Protein AF-A0A6L9HF31-F1 (afdb_monomer)

Structure (mmCIF, N/CA/C/O backbone):
data_AF-A0A6L9HF31-F1
#
_entry.id   AF-A0A6L9HF31-F1
#
loop_
_atom_site.group_PDB
_atom_site.id
_atom_site.type_symbol
_atom_site.label_atom_id
_atom_site.label_alt_id
_atom_site.label_comp_id
_atom_site.label_asym_id
_atom_site.label_entity_id
_atom_site.label_seq_id
_atom_site.pdbx_PDB_ins_code
_atom_site.Cartn_x
_atom_site.Cartn_y
_atom_site.Cartn_z
_atom_site.occupancy
_atom_site.B_iso_or_equiv
_atom_site.auth_seq_id
_atom_site.auth_comp_id
_atom_site.auth_asym_id
_atom_site.auth_atom_id
_atom_site.pdbx_PDB_model_num
ATOM 1 N N . MET A 1 1 ? 5.510 -1.051 22.930 1.00 54.94 1 MET A N 1
ATOM 2 C CA . MET A 1 1 ? 4.112 -1.525 22.834 1.00 54.94 1 MET A CA 1
ATOM 3 C C . MET A 1 1 ? 3.539 -1.646 24.235 1.00 54.94 1 MET A C 1
ATOM 5 O O . MET A 1 1 ? 4.149 -2.332 25.046 1.00 54.94 1 MET A O 1
ATOM 9 N N . LYS A 1 2 ? 2.426 -0.970 24.549 1.00 57.59 2 LYS A N 1
ATOM 10 C CA . LYS A 1 2 ? 1.655 -1.305 25.758 1.00 57.59 2 LYS A CA 1
ATOM 11 C C . LYS A 1 2 ? 1.098 -2.722 25.582 1.00 57.59 2 LYS A C 1
ATOM 13 O O . LYS A 1 2 ? 0.652 -3.058 24.489 1.00 57.59 2 LYS A O 1
ATOM 18 N N . ASN A 1 3 ? 1.193 -3.544 26.624 1.00 78.38 3 ASN A N 1
ATOM 19 C CA . ASN A 1 3 ? 0.658 -4.905 26.644 1.00 78.38 3 ASN A CA 1
ATOM 20 C C . ASN A 1 3 ? -0.857 -4.857 26.373 1.00 78.38 3 ASN A C 1
ATOM 22 O O . ASN A 1 3 ? -1.540 -3.977 26.890 1.00 78.38 3 ASN A O 1
ATOM 26 N N . GLU A 1 4 ? -1.387 -5.784 25.582 1.00 78.06 4 GLU A N 1
ATOM 27 C CA . GLU A 1 4 ? -2.818 -5.896 25.279 1.00 78.06 4 GLU A CA 1
ATOM 28 C C . GLU A 1 4 ? -3.682 -5.912 26.552 1.00 78.06 4 GLU A C 1
ATOM 30 O O . GLU A 1 4 ? -4.713 -5.243 26.618 1.00 78.06 4 GLU A O 1
ATOM 35 N N . ALA A 1 5 ? -3.188 -6.554 27.616 1.00 82.62 5 ALA A N 1
ATOM 36 C CA . ALA A 1 5 ? -3.821 -6.552 28.933 1.00 82.62 5 ALA A CA 1
ATOM 37 C C . ALA A 1 5 ? -3.945 -5.146 29.559 1.00 82.62 5 ALA A C 1
ATOM 39 O O . ALA A 1 5 ? -4.928 -4.856 30.240 1.00 82.62 5 ALA A O 1
ATOM 40 N N . ASP A 1 6 ? -2.977 -4.260 29.310 1.00 87.25 6 ASP A N 1
ATOM 41 C CA . ASP A 1 6 ? -2.976 -2.881 29.814 1.00 87.25 6 ASP A CA 1
ATOM 42 C C . ASP A 1 6 ? -4.033 -2.031 29.090 1.00 87.25 6 ASP A C 1
ATOM 44 O O . ASP A 1 6 ? -4.742 -1.241 29.711 1.00 87.25 6 ASP A O 1
ATOM 48 N N . ILE A 1 7 ? -4.217 -2.246 27.783 1.00 84.62 7 ILE A N 1
ATOM 49 C CA . ILE A 1 7 ? -5.238 -1.530 27.006 1.00 84.62 7 ILE A CA 1
ATOM 50 C C . ILE A 1 7 ? -6.645 -1.984 27.414 1.00 84.62 7 ILE A C 1
ATOM 52 O O . ILE A 1 7 ? -7.511 -1.140 27.638 1.00 84.62 7 ILE A O 1
ATOM 56 N N . GLN A 1 8 ? -6.863 -3.291 27.591 1.00 88.06 8 GLN A N 1
ATOM 57 C CA . GLN A 1 8 ? -8.151 -3.819 28.061 1.00 88.06 8 GLN A CA 1
ATOM 58 C C . GLN A 1 8 ? -8.514 -3.292 29.456 1.00 88.06 8 GLN A C 1
ATOM 60 O O . GLN A 1 8 ? -9.662 -2.919 29.712 1.00 88.06 8 GLN A O 1
ATOM 65 N N . PHE A 1 9 ? -7.527 -3.181 30.349 1.00 90.81 9 PHE A N 1
ATOM 66 C CA . PHE A 1 9 ? -7.723 -2.568 31.659 1.00 90.81 9 PHE A CA 1
ATOM 67 C C . PHE A 1 9 ? -8.119 -1.083 31.5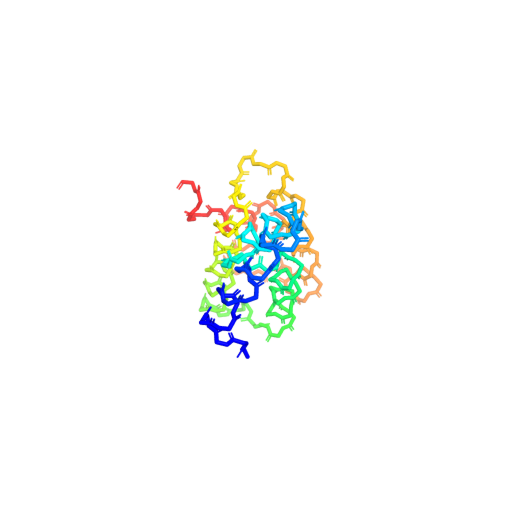53 1.00 90.81 9 PHE A C 1
ATOM 69 O O . PHE A 1 9 ? -9.088 -0.657 32.187 1.00 90.81 9 PHE A O 1
ATOM 76 N N . GLN A 1 10 ? -7.430 -0.300 30.713 1.00 90.56 10 GLN A N 1
ATOM 77 C CA . GLN A 1 10 ? -7.745 1.120 30.497 1.00 90.56 10 GLN A CA 1
ATOM 78 C C . GLN A 1 10 ? -9.134 1.328 29.874 1.00 90.56 10 GLN A C 1
ATOM 80 O O . GLN A 1 10 ? -9.872 2.212 30.312 1.00 90.56 10 GLN A O 1
ATOM 85 N N . LEU A 1 11 ? -9.536 0.485 28.920 1.00 89.94 11 LEU A N 1
ATOM 86 C CA . LEU A 1 11 ? -10.882 0.500 28.334 1.00 89.94 11 LEU A CA 1
ATOM 87 C C . LEU A 1 11 ? -11.972 0.231 29.378 1.00 89.94 11 LEU A C 1
ATOM 89 O O . LEU A 1 11 ? -12.998 0.917 29.397 1.00 89.94 11 LEU A O 1
ATOM 93 N N . GLY A 1 12 ? -11.732 -0.717 30.290 1.00 91.38 12 GLY A N 1
ATOM 94 C CA . GLY A 1 12 ? -12.635 -1.004 31.405 1.00 91.38 12 GLY A CA 1
ATOM 95 C C . GLY A 1 12 ? -12.849 0.204 32.322 1.00 91.38 12 GLY A C 1
ATOM 96 O O . GLY A 1 12 ? -13.987 0.499 32.696 1.00 91.38 12 GLY A O 1
ATOM 97 N N . ILE A 1 13 ? -11.778 0.945 32.631 1.00 93.88 13 ILE A N 1
ATOM 98 C CA . ILE A 1 13 ? -11.862 2.190 33.411 1.00 93.88 13 ILE A CA 1
ATOM 99 C C . ILE A 1 13 ? -12.686 3.239 32.661 1.00 93.88 13 ILE A C 1
ATOM 101 O O . ILE A 1 13 ? -13.629 3.786 33.227 1.00 93.88 13 ILE A O 1
ATOM 105 N N . LEU A 1 14 ? -12.391 3.476 31.379 1.00 93.69 14 LEU A N 1
ATOM 106 C CA . LEU A 1 14 ? -13.098 4.477 30.574 1.00 93.69 14 LEU A CA 1
ATOM 107 C C . LEU A 1 14 ? -14.603 4.205 30.499 1.00 93.69 14 LEU A C 1
ATOM 109 O O . LEU A 1 14 ? -15.401 5.128 30.643 1.00 93.69 14 LEU A O 1
ATOM 113 N N . ARG A 1 15 ? -15.005 2.941 30.321 1.00 92.44 15 ARG A N 1
ATOM 114 C CA . ARG A 1 15 ? -16.423 2.555 30.315 1.00 92.44 15 ARG A CA 1
ATOM 115 C C . ARG A 1 15 ? -17.080 2.793 31.675 1.00 92.44 15 ARG A C 1
ATOM 117 O O . ARG A 1 15 ? -18.185 3.320 31.714 1.00 92.44 15 ARG A O 1
ATOM 124 N N . ARG A 1 16 ? -16.425 2.426 32.781 1.00 95.38 16 ARG A N 1
ATOM 125 C CA . ARG A 1 16 ? -16.978 2.619 34.134 1.00 95.38 16 ARG A CA 1
ATOM 126 C C . ARG A 1 16 ? -17.133 4.098 34.486 1.00 95.38 16 ARG A C 1
ATOM 128 O O . ARG A 1 16 ? -18.116 4.472 35.116 1.00 95.38 16 ARG A O 1
ATOM 135 N N . ASP A 1 17 ? -16.184 4.922 34.061 1.00 96.44 17 ASP A N 1
ATOM 136 C CA . ASP A 1 17 ? -16.136 6.343 34.400 1.00 96.44 17 ASP A CA 1
ATOM 137 C C . ASP A 1 17 ? -16.994 7.205 33.438 1.00 96.44 17 ASP A C 1
ATOM 139 O O . ASP A 1 17 ? -16.974 8.431 33.508 1.00 96.44 17 ASP A O 1
ATOM 143 N N . GLY A 1 18 ? -17.777 6.573 32.549 1.00 94.00 18 GLY A N 1
ATOM 144 C CA . GLY A 1 18 ? -18.752 7.228 31.666 1.00 94.00 18 GLY A CA 1
ATOM 145 C C . GLY A 1 18 ? -18.208 7.679 30.306 1.00 94.00 18 GLY A C 1
ATOM 146 O O . GLY A 1 18 ? -18.961 8.194 29.479 1.00 94.00 18 GLY A O 1
ATOM 147 N N . TYR A 1 19 ? -16.930 7.435 30.009 1.00 94.81 19 TYR A N 1
ATOM 148 C CA . TYR A 1 19 ? -16.273 7.780 28.742 1.00 94.81 19 TYR A CA 1
ATOM 149 C C . TYR A 1 19 ? -16.509 6.732 27.640 1.00 94.81 19 TYR A C 1
ATOM 151 O O . TYR A 1 19 ? -15.588 6.340 26.920 1.00 94.81 19 TYR A O 1
ATOM 159 N N . HIS A 1 20 ? -17.752 6.275 27.475 1.00 91.06 20 HIS A N 1
ATOM 160 C CA . HIS A 1 20 ? -18.107 5.218 26.518 1.00 91.06 20 HIS A CA 1
ATOM 161 C C . HIS A 1 20 ? -17.721 5.551 25.070 1.00 91.06 20 HIS A C 1
ATOM 163 O O . HIS A 1 20 ? -17.263 4.672 24.345 1.00 91.06 20 HIS A O 1
ATOM 169 N N . ALA A 1 21 ? -17.859 6.818 24.665 1.00 92.31 21 ALA A N 1
ATOM 170 C CA . ALA A 1 21 ? -17.473 7.264 23.327 1.00 92.31 21 ALA A CA 1
ATOM 171 C C . ALA A 1 21 ? -15.957 7.139 23.097 1.00 92.31 21 ALA A C 1
ATOM 173 O O . ALA A 1 21 ? -15.532 6.615 22.073 1.00 92.31 21 ALA A O 1
ATOM 174 N N . ALA A 1 22 ? -15.139 7.555 24.071 1.00 90.38 22 ALA A N 1
ATOM 175 C CA . ALA A 1 22 ? -13.685 7.442 23.975 1.00 90.38 22 ALA A CA 1
ATOM 176 C C . ALA A 1 22 ? -13.228 5.975 23.975 1.00 90.38 22 ALA A C 1
ATOM 178 O O . ALA A 1 22 ? -12.368 5.607 23.180 1.00 90.38 22 ALA A O 1
ATOM 179 N N . ALA A 1 23 ? -13.840 5.127 24.811 1.00 88.69 23 ALA A N 1
ATOM 180 C CA . ALA A 1 23 ? -13.576 3.689 24.812 1.00 88.69 23 ALA A CA 1
ATOM 181 C C . ALA A 1 23 ? -13.900 3.050 23.451 1.00 88.69 23 ALA A C 1
ATOM 183 O O . ALA A 1 23 ? -13.067 2.332 22.907 1.00 88.69 23 ALA A O 1
ATOM 184 N N . GLY A 1 24 ? -15.055 3.381 22.860 1.00 85.88 24 GLY A N 1
ATOM 185 C CA . GLY A 1 24 ? -15.434 2.891 21.532 1.00 85.88 24 GLY A CA 1
ATOM 186 C C . GLY A 1 24 ? -14.480 3.350 20.425 1.00 85.88 24 GLY A C 1
ATOM 187 O O . GLY A 1 24 ? -14.132 2.563 19.549 1.00 85.88 24 GLY A O 1
ATOM 188 N N . ILE A 1 25 ? -13.992 4.594 20.486 1.00 87.25 25 ILE A N 1
ATOM 189 C CA . ILE A 1 25 ? -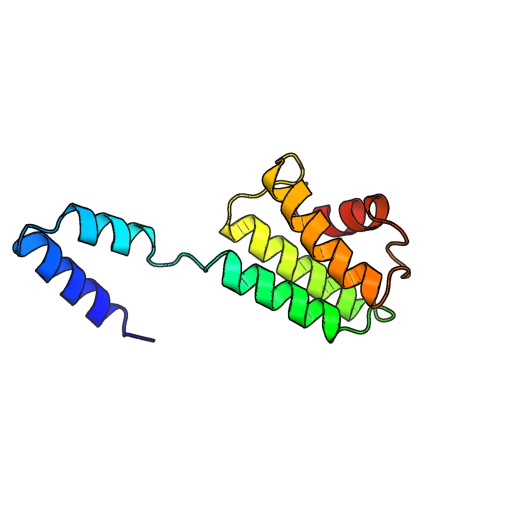12.970 5.090 19.551 1.00 87.25 25 ILE A CA 1
ATOM 190 C C . ILE A 1 25 ? -11.672 4.286 19.700 1.00 87.25 25 ILE A C 1
ATOM 192 O O . ILE A 1 25 ? -11.142 3.811 18.700 1.00 87.25 25 ILE A O 1
ATOM 196 N N . ILE A 1 26 ? -11.176 4.092 20.924 1.00 84.81 26 ILE A N 1
ATOM 197 C CA . ILE A 1 26 ? -9.924 3.360 21.176 1.00 84.81 26 ILE A CA 1
ATOM 198 C C . ILE A 1 26 ? -10.038 1.901 20.723 1.00 84.81 26 ILE A C 1
ATOM 200 O O . ILE A 1 26 ? -9.132 1.408 20.058 1.00 84.81 26 ILE A O 1
ATOM 204 N N . GLU A 1 27 ? -11.155 1.235 21.011 1.00 84.00 27 GLU A N 1
ATOM 205 C CA . GLU A 1 27 ? -11.443 -0.116 20.511 1.00 84.00 27 GLU A CA 1
ATOM 206 C C . GLU A 1 27 ? -11.467 -0.152 18.977 1.00 84.00 27 GLU A C 1
ATOM 208 O O . GLU A 1 27 ? -10.893 -1.050 18.373 1.00 84.00 27 GLU A O 1
ATOM 213 N N . SER A 1 28 ? -12.062 0.854 18.326 1.00 80.06 28 SER A N 1
ATOM 214 C CA . SER A 1 28 ? -12.116 0.923 16.858 1.00 80.06 28 SER A CA 1
ATOM 215 C C . SER A 1 28 ? -10.765 1.200 16.188 1.00 80.06 28 SER A C 1
ATOM 217 O O . SER A 1 28 ? -10.634 0.996 14.978 1.00 80.06 28 SER A O 1
ATOM 219 N N . LEU A 1 29 ? -9.796 1.709 16.952 1.00 80.38 29 LEU A N 1
ATOM 220 C CA . LEU A 1 29 ? -8.425 1.976 16.519 1.00 80.38 29 LEU A CA 1
ATOM 221 C C . LEU A 1 29 ? -7.471 0.832 16.891 1.00 80.38 29 LEU A C 1
ATOM 223 O O . LEU A 1 29 ? -6.409 0.711 16.283 1.00 80.38 29 LEU A O 1
ATOM 227 N N . GLN A 1 30 ? -7.825 -0.016 17.862 1.00 76.75 30 GLN A N 1
ATOM 228 C CA . GLN A 1 30 ? -7.039 -1.200 18.196 1.00 76.75 30 GLN A CA 1
ATOM 229 C C . GLN A 1 30 ? -6.939 -2.136 16.989 1.00 76.75 30 GLN A C 1
ATOM 231 O O . GLN A 1 30 ? -7.933 -2.465 16.348 1.00 76.75 30 GLN A O 1
ATOM 236 N N . GLY A 1 31 ? -5.715 -2.566 16.684 1.00 71.00 31 GLY A N 1
ATOM 237 C CA . GLY A 1 31 ? -5.439 -3.475 15.571 1.00 71.00 31 GLY A CA 1
ATOM 238 C C . GLY A 1 31 ? -5.436 -2.816 14.190 1.00 71.00 31 GLY A C 1
ATOM 239 O O . GLY A 1 31 ? -5.141 -3.501 13.218 1.00 71.00 31 GLY A O 1
ATOM 240 N N . LYS A 1 32 ? -5.710 -1.508 14.085 1.00 82.19 32 LYS A N 1
ATOM 241 C CA . LYS A 1 32 ? -5.544 -0.771 12.829 1.00 82.19 32 LYS A CA 1
ATOM 242 C C . LYS A 1 32 ? -4.139 -0.205 12.727 1.00 82.19 32 LYS A C 1
ATOM 244 O O . LYS A 1 32 ? -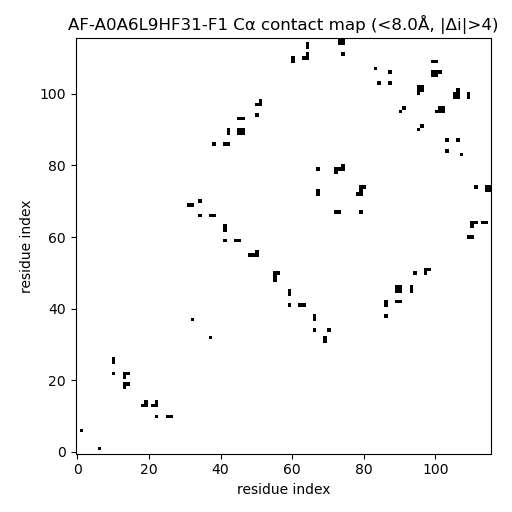3.638 0.426 13.660 1.00 82.19 32 LYS A O 1
ATOM 249 N N . VAL A 1 33 ? -3.524 -0.410 11.573 1.00 87.25 33 VAL A N 1
ATOM 250 C CA . VAL A 1 33 ? -2.259 0.227 11.226 1.00 87.25 33 VAL A CA 1
ATOM 251 C C . VAL A 1 33 ? -2.554 1.647 10.720 1.00 87.25 33 VAL A C 1
ATOM 253 O O . VAL A 1 33 ? -3.628 1.937 10.187 1.00 87.25 33 VAL A O 1
ATOM 256 N N . SER A 1 34 ? -1.658 2.589 11.009 1.00 92.12 34 SER A N 1
ATOM 257 C CA . SER A 1 34 ? -1.843 3.988 10.621 1.00 92.12 34 SER A CA 1
ATOM 258 C C . SER A 1 34 ? -1.576 4.160 9.129 1.00 92.12 34 SER A C 1
ATOM 260 O O . SER A 1 34 ? -0.428 4.039 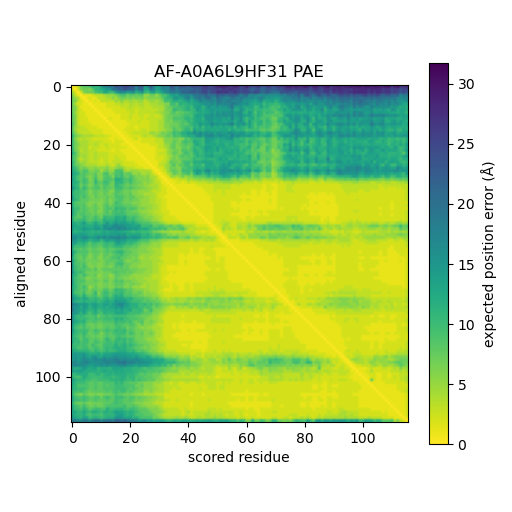8.706 1.00 92.12 34 SER A O 1
ATOM 262 N N . ARG A 1 35 ? -2.600 4.573 8.372 1.00 93.62 35 ARG A N 1
ATOM 263 C CA . ARG A 1 35 ? -2.493 4.842 6.927 1.00 93.62 35 ARG A CA 1
ATOM 264 C C . ARG A 1 35 ? -1.357 5.785 6.569 1.00 93.62 35 ARG A C 1
ATOM 266 O O . ARG A 1 35 ? -0.612 5.539 5.629 1.00 93.62 35 ARG A O 1
ATOM 273 N N . LYS A 1 36 ? -1.178 6.846 7.358 1.00 95.25 36 LYS A N 1
ATOM 274 C CA . LYS A 1 36 ? -0.066 7.776 7.155 1.00 95.25 36 LYS A CA 1
ATOM 275 C C . LYS A 1 36 ? 1.288 7.093 7.358 1.00 95.25 36 LYS A C 1
ATOM 277 O O . LYS A 1 36 ? 2.193 7.317 6.570 1.00 95.25 36 LYS A O 1
ATOM 282 N N . ALA A 1 37 ? 1.427 6.288 8.411 1.00 95.56 37 ALA A N 1
ATOM 283 C CA . ALA A 1 37 ? 2.701 5.647 8.722 1.00 95.56 37 ALA A CA 1
ATOM 284 C C . ALA A 1 37 ? 3.089 4.603 7.666 1.00 95.56 37 ALA A C 1
ATOM 286 O O . ALA A 1 37 ? 4.262 4.500 7.325 1.00 95.56 37 ALA A O 1
ATOM 287 N N . GLU A 1 38 ? 2.119 3.858 7.136 1.00 97.50 38 GLU A N 1
ATOM 288 C CA . GLU A 1 38 ? 2.374 2.888 6.066 1.00 97.50 38 GLU A CA 1
ATOM 289 C C . GLU A 1 38 ? 2.715 3.566 4.742 1.00 97.50 38 GLU A C 1
ATOM 291 O O . GLU A 1 38 ? 3.670 3.154 4.093 1.00 97.50 38 GLU A O 1
ATOM 296 N N . MET A 1 39 ? 2.010 4.641 4.376 1.00 97.94 39 MET A N 1
ATOM 297 C CA . MET A 1 39 ? 2.356 5.424 3.188 1.00 97.94 39 MET A CA 1
ATOM 298 C C . MET A 1 39 ? 3.748 6.063 3.319 1.00 97.94 39 MET A C 1
ATOM 300 O O . MET A 1 39 ? 4.555 5.990 2.396 1.00 97.94 39 MET A O 1
ATOM 304 N N . ASP A 1 40 ? 4.073 6.639 4.482 1.00 98.12 40 ASP A N 1
ATOM 305 C CA . ASP A 1 40 ? 5.409 7.190 4.745 1.00 98.12 40 ASP A CA 1
ATOM 306 C C . ASP A 1 40 ? 6.490 6.090 4.629 1.00 98.12 40 ASP A C 1
ATOM 308 O O . ASP A 1 40 ? 7.562 6.340 4.078 1.00 98.12 40 ASP A O 1
ATOM 312 N N . TYR A 1 41 ? 6.202 4.862 5.084 1.00 97.94 41 TYR A N 1
ATOM 313 C CA . TYR A 1 41 ? 7.104 3.716 4.934 1.00 97.94 41 TYR A CA 1
ATOM 314 C C . TYR A 1 41 ? 7.259 3.261 3.476 1.00 97.94 41 TYR A C 1
ATOM 316 O O . TYR A 1 41 ? 8.384 3.039 3.041 1.00 97.94 41 TYR A O 1
ATOM 324 N N . LEU A 1 42 ? 6.165 3.153 2.714 1.00 98.06 42 LEU A N 1
ATOM 325 C CA . LEU A 1 42 ? 6.189 2.799 1.288 1.00 98.06 42 LEU A CA 1
ATOM 326 C C . LEU A 1 42 ? 7.071 3.755 0.485 1.00 98.06 42 LEU A C 1
ATOM 328 O O . LEU A 1 42 ? 7.909 3.317 -0.298 1.00 98.06 42 LEU A O 1
ATOM 332 N N . LYS A 1 43 ? 6.927 5.059 0.726 1.00 98.00 43 LYS A N 1
ATOM 333 C CA . LYS A 1 43 ? 7.754 6.083 0.081 1.00 98.00 43 LYS A CA 1
ATOM 334 C C . LYS A 1 43 ? 9.221 5.962 0.453 1.00 98.00 43 LYS A C 1
ATOM 336 O O . LYS A 1 43 ? 10.084 6.148 -0.393 1.00 98.00 43 LYS A O 1
ATOM 341 N N . GLU A 1 44 ? 9.518 5.668 1.714 1.00 97.75 44 GLU A N 1
ATOM 342 C CA . GLU A 1 44 ? 10.901 5.484 2.145 1.00 97.75 44 GLU A CA 1
ATOM 343 C C . GLU A 1 44 ? 11.518 4.214 1.551 1.00 97.75 44 GLU A C 1
ATOM 345 O O . GLU A 1 44 ? 12.670 4.235 1.127 1.00 97.75 44 GLU A O 1
ATOM 350 N N . PHE A 1 45 ? 10.738 3.135 1.448 1.00 96.50 45 PHE A N 1
ATOM 351 C CA . PHE A 1 45 ? 11.142 1.932 0.727 1.00 96.50 45 PHE A CA 1
ATOM 352 C C . PHE A 1 45 ? 11.423 2.246 -0.746 1.00 96.50 45 PHE A C 1
ATOM 354 O O . PHE A 1 45 ? 12.444 1.810 -1.267 1.00 96.50 45 PHE A O 1
ATOM 361 N N . ALA A 1 46 ? 10.568 3.044 -1.395 1.00 95.62 46 ALA A N 1
ATOM 362 C CA . ALA A 1 46 ? 10.767 3.475 -2.775 1.00 95.62 46 ALA A CA 1
ATOM 363 C C . ALA A 1 46 ? 12.065 4.271 -2.972 1.00 95.62 46 ALA A C 1
ATOM 365 O O . ALA A 1 46 ? 12.817 3.967 -3.887 1.00 95.62 46 ALA A O 1
ATOM 366 N N . ARG A 1 47 ? 12.378 5.210 -2.070 1.00 95.00 47 ARG A N 1
ATOM 367 C CA . ARG A 1 47 ? 13.619 6.008 -2.130 1.00 95.00 47 ARG A CA 1
ATOM 368 C C . ARG A 1 47 ? 14.900 5.213 -1.914 1.00 95.00 47 ARG A C 1
ATOM 370 O O . ARG A 1 47 ? 15.967 5.627 -2.350 1.00 95.00 47 ARG A O 1
ATOM 377 N N . GLN A 1 48 ? 14.826 4.130 -1.147 1.00 93.06 48 GLN A N 1
ATOM 378 C CA . GLN A 1 48 ? 15.994 3.307 -0.819 1.00 93.06 48 GLN A CA 1
ATOM 379 C C . GLN A 1 48 ? 16.138 2.089 -1.737 1.00 93.06 48 GLN A C 1
ATOM 381 O O . GLN A 1 48 ? 17.181 1.431 -1.717 1.00 93.06 48 GLN A O 1
ATOM 386 N N . GLY A 1 49 ? 15.083 1.748 -2.477 1.00 85.69 49 GLY A N 1
ATOM 387 C CA . GLY A 1 49 ? 15.037 0.593 -3.356 1.00 85.69 49 GLY A CA 1
ATOM 388 C C . GLY A 1 49 ? 15.881 0.788 -4.611 1.00 85.69 49 GLY A C 1
ATOM 389 O O . GLY A 1 49 ? 16.052 1.898 -5.095 1.00 85.69 49 GLY A O 1
ATOM 390 N N . CYS A 1 50 ? 16.389 -0.323 -5.141 1.00 86.75 50 CYS A N 1
ATOM 391 C CA . CYS A 1 50 ? 16.899 -0.404 -6.506 1.00 86.75 50 CYS A CA 1
ATOM 392 C C . CYS A 1 50 ? 15.967 -1.338 -7.276 1.00 86.75 50 CYS A C 1
ATOM 394 O O . CYS A 1 50 ? 15.879 -2.532 -6.955 1.00 86.75 50 CYS A O 1
ATOM 396 N N . PHE A 1 51 ? 15.225 -0.793 -8.234 1.00 90.56 51 PHE A N 1
ATOM 397 C CA . PHE A 1 51 ? 14.170 -1.482 -8.970 1.00 90.56 51 PHE A CA 1
ATOM 398 C C . PHE A 1 51 ? 14.641 -2.078 -10.295 1.00 90.56 51 PHE A C 1
ATOM 400 O O . PHE A 1 51 ? 13.834 -2.681 -11.003 1.00 90.56 51 PHE A O 1
ATOM 407 N N . ASP A 1 52 ? 15.944 -2.059 -10.579 1.00 87.69 52 ASP A N 1
ATOM 408 C CA . ASP A 1 52 ? 16.558 -2.936 -11.585 1.00 87.69 52 ASP A CA 1
ATOM 409 C C . ASP A 1 52 ? 16.335 -4.424 -11.241 1.00 87.69 52 ASP A C 1
ATOM 411 O O . ASP A 1 52 ? 16.126 -5.271 -12.119 1.00 87.69 52 ASP A O 1
ATOM 415 N N . GLU A 1 53 ? 16.308 -4.753 -9.946 1.00 88.12 53 GLU A N 1
ATOM 416 C CA . GLU A 1 53 ? 16.091 -6.109 -9.447 1.00 88.12 53 GLU A CA 1
ATOM 417 C C . GLU A 1 53 ? 14.598 -6.449 -9.312 1.00 88.12 53 GLU A C 1
ATOM 419 O O . GLU A 1 53 ? 13.826 -5.736 -8.669 1.00 88.12 53 GLU A O 1
ATOM 424 N N . GLU A 1 54 ? 14.199 -7.606 -9.852 1.00 92.12 54 GLU A N 1
ATOM 425 C CA . GLU A 1 54 ? 12.827 -8.140 -9.750 1.00 92.12 54 GLU A CA 1
ATOM 426 C C . GLU A 1 54 ? 12.355 -8.250 -8.292 1.00 92.12 54 GLU A C 1
ATOM 428 O O . GLU A 1 54 ? 11.217 -7.911 -7.971 1.00 92.12 54 GLU A O 1
ATOM 433 N N . LEU A 1 55 ? 13.258 -8.635 -7.384 1.00 94.75 55 LEU A N 1
ATOM 434 C CA . LEU A 1 55 ? 12.941 -8.813 -5.970 1.00 94.75 55 LEU A CA 1
ATOM 435 C C . LEU A 1 55 ? 12.449 -7.518 -5.305 1.00 94.75 55 LEU A C 1
ATOM 437 O O . LEU A 1 55 ? 11.474 -7.556 -4.555 1.00 94.75 55 LEU A O 1
ATOM 441 N N . SER A 1 56 ? 13.099 -6.382 -5.566 1.00 94.25 56 SER A N 1
ATOM 442 C CA . SER A 1 56 ? 12.710 -5.090 -4.984 1.00 94.25 56 SER A CA 1
ATOM 443 C C . SER A 1 56 ? 11.332 -4.653 -5.477 1.00 94.25 56 SER A C 1
ATOM 445 O O . SER A 1 56 ? 10.508 -4.181 -4.689 1.00 94.25 56 SER A O 1
ATOM 447 N N . ARG A 1 57 ? 11.046 -4.866 -6.769 1.00 95.56 57 ARG A N 1
ATOM 448 C CA . ARG A 1 57 ? 9.738 -4.562 -7.368 1.00 95.56 57 ARG A CA 1
ATOM 449 C C . ARG A 1 57 ? 8.642 -5.454 -6.788 1.00 95.56 57 ARG A C 1
ATOM 451 O O . ARG A 1 57 ? 7.528 -4.992 -6.535 1.00 95.56 57 ARG A O 1
ATOM 458 N N . ASP A 1 58 ? 8.938 -6.727 -6.547 1.00 96.94 58 ASP A N 1
ATOM 459 C CA . ASP A 1 58 ? 8.010 -7.665 -5.909 1.00 96.94 58 ASP A CA 1
ATOM 460 C C . ASP A 1 58 ? 7.714 -7.290 -4.459 1.00 96.94 58 ASP A C 1
ATOM 462 O O . ASP A 1 58 ? 6.560 -7.333 -4.022 1.00 96.94 58 ASP A O 1
ATOM 466 N N . GLN A 1 59 ? 8.742 -6.891 -3.711 1.00 97.56 59 GLN A N 1
ATOM 467 C CA . GLN A 1 59 ? 8.597 -6.437 -2.332 1.0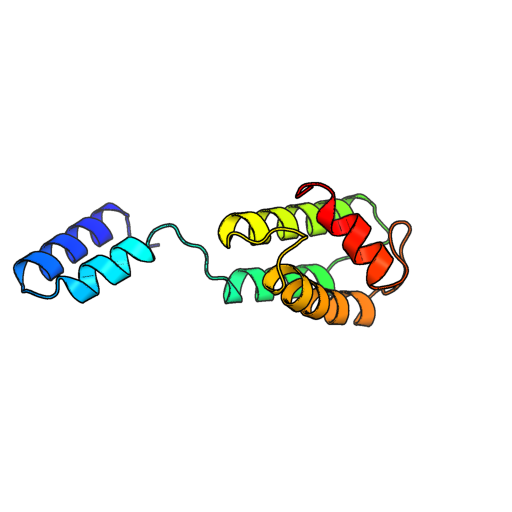0 97.56 59 GLN A CA 1
ATOM 468 C C . GLN A 1 59 ? 7.748 -5.167 -2.251 1.00 97.56 59 GLN A C 1
ATOM 470 O O . GLN A 1 59 ? 6.823 -5.124 -1.438 1.00 97.56 59 GLN A O 1
ATOM 475 N N . LEU A 1 60 ? 7.994 -4.181 -3.123 1.00 97.44 60 LEU A N 1
ATOM 476 C CA . LEU A 1 60 ? 7.179 -2.966 -3.200 1.00 97.44 60 LEU A CA 1
ATOM 477 C C . LEU A 1 60 ? 5.702 -3.305 -3.445 1.00 97.44 60 LEU A C 1
ATOM 479 O O . LEU A 1 60 ? 4.831 -2.828 -2.716 1.00 97.44 60 LEU A O 1
ATOM 483 N N . ARG A 1 61 ? 5.412 -4.194 -4.403 1.00 97.56 61 ARG A N 1
ATOM 484 C CA . ARG A 1 61 ? 4.041 -4.650 -4.673 1.00 97.56 61 ARG A CA 1
ATOM 485 C C . ARG A 1 61 ? 3.412 -5.366 -3.481 1.00 97.56 61 ARG A C 1
ATOM 487 O O . ARG A 1 61 ? 2.238 -5.147 -3.190 1.00 97.56 61 ARG A O 1
ATOM 494 N N . CYS A 1 62 ? 4.165 -6.211 -2.778 1.00 98.00 62 CYS A N 1
ATOM 495 C CA . CYS A 1 62 ? 3.668 -6.884 -1.576 1.00 98.00 62 CYS A CA 1
ATOM 496 C C . CYS A 1 62 ? 3.300 -5.877 -0.476 1.00 98.00 62 CYS A C 1
ATOM 498 O O . CYS A 1 62 ? 2.247 -6.009 0.149 1.00 98.00 62 CYS A O 1
ATOM 500 N N . LEU A 1 63 ? 4.143 -4.863 -0.260 1.00 97.94 63 LEU A N 1
ATOM 501 C CA . LEU A 1 63 ? 3.891 -3.799 0.714 1.00 97.94 63 LEU A CA 1
ATOM 502 C C . LEU A 1 63 ? 2.662 -2.967 0.330 1.00 97.94 63 LEU A C 1
ATOM 504 O O . LEU A 1 63 ? 1.813 -2.703 1.179 1.00 97.94 63 LEU A O 1
ATOM 508 N N . TRP A 1 64 ? 2.531 -2.615 -0.949 1.00 98.06 64 TRP A N 1
ATOM 509 C CA . TRP A 1 64 ? 1.357 -1.921 -1.475 1.00 98.06 64 TRP A CA 1
ATOM 510 C C . TRP A 1 64 ? 0.075 -2.736 -1.303 1.00 98.06 64 TRP A C 1
ATOM 512 O O . TRP A 1 64 ? -0.922 -2.236 -0.793 1.00 98.06 64 TRP A O 1
ATOM 522 N N . THR A 1 65 ? 0.118 -4.027 -1.632 1.00 97.75 65 THR A N 1
ATOM 523 C CA . THR A 1 65 ? -1.028 -4.929 -1.455 1.00 97.75 65 THR A CA 1
ATOM 524 C C . THR A 1 65 ? -1.457 -4.971 0.014 1.00 97.75 65 THR A C 1
ATOM 526 O O . THR A 1 65 ? -2.643 -4.857 0.317 1.00 97.75 65 THR A O 1
ATOM 529 N N . ALA A 1 66 ? -0.507 -5.078 0.950 1.00 97.12 66 ALA A N 1
ATOM 530 C CA . ALA A 1 66 ? -0.808 -5.055 2.382 1.00 97.12 66 ALA A CA 1
ATOM 531 C C . ALA A 1 66 ? -1.449 -3.727 2.824 1.00 97.12 66 ALA A C 1
ATOM 533 O O . ALA A 1 66 ? -2.455 -3.748 3.534 1.00 97.12 66 ALA A O 1
ATOM 534 N N . TYR A 1 67 ? -0.921 -2.593 2.353 1.00 97.38 67 TYR A N 1
ATOM 535 C CA . TYR A 1 67 ? -1.489 -1.263 2.587 1.00 97.38 67 TYR A CA 1
ATOM 536 C C . TYR A 1 67 ? -2.950 -1.173 2.126 1.00 97.38 67 TYR A C 1
ATOM 538 O O . TYR A 1 67 ? -3.826 -0.762 2.892 1.00 97.38 67 TYR A O 1
ATOM 546 N N . CYS A 1 68 ? -3.240 -1.626 0.903 1.00 97.00 68 CYS A N 1
ATOM 547 C CA . CYS A 1 68 ? -4.598 -1.642 0.368 1.00 97.00 68 CYS A CA 1
ATOM 548 C C . CYS A 1 68 ? -5.536 -2.495 1.232 1.00 97.00 68 CYS A C 1
ATOM 550 O O . CYS A 1 68 ? -6.616 -2.037 1.612 1.00 97.00 68 CYS A O 1
ATOM 552 N N . LEU A 1 69 ? -5.098 -3.692 1.636 1.00 94.62 69 LEU A N 1
ATOM 553 C CA . LEU A 1 69 ? -5.883 -4.591 2.486 1.00 94.62 69 LEU A CA 1
ATOM 554 C C . LEU A 1 69 ? -6.151 -4.009 3.885 1.00 94.62 69 LEU A C 1
ATOM 556 O O . LEU A 1 69 ? -7.263 -4.140 4.398 1.00 94.62 69 LEU A O 1
ATOM 560 N N . HIS A 1 70 ? -5.177 -3.333 4.503 1.00 93.88 70 HIS A N 1
ATOM 561 C CA . HIS A 1 70 ? -5.358 -2.683 5.808 1.00 93.88 70 HIS A CA 1
ATOM 562 C C . HIS A 1 70 ? -6.350 -1.512 5.770 1.00 93.88 70 HIS A C 1
ATOM 564 O O . HIS A 1 70 ? -6.942 -1.168 6.801 1.00 93.88 70 HIS A O 1
ATOM 570 N N . HIS A 1 71 ? -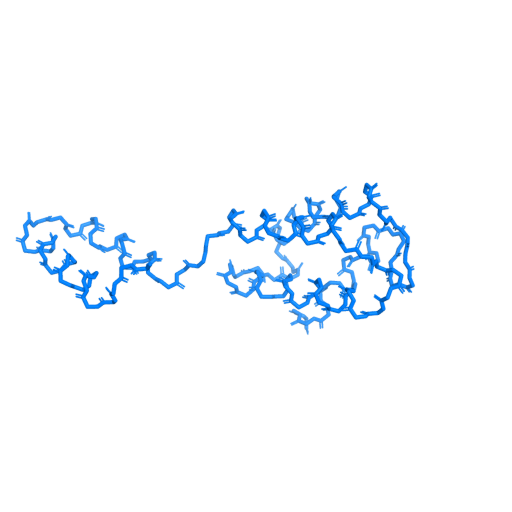6.542 -0.896 4.602 1.00 93.19 71 HIS A N 1
ATOM 571 C CA . HIS A 1 71 ? -7.364 0.306 4.444 1.00 93.19 71 HIS A CA 1
ATOM 572 C C . HIS A 1 71 ? -8.614 0.116 3.587 1.00 93.19 71 HIS A C 1
ATOM 574 O O . HIS A 1 71 ? -9.368 1.072 3.415 1.00 93.19 71 HIS A O 1
ATOM 580 N N . GLY A 1 72 ? -8.879 -1.108 3.124 1.00 92.31 72 GLY A N 1
ATOM 581 C CA . GLY A 1 72 ? -10.044 -1.417 2.297 1.00 92.31 72 GLY A CA 1
ATOM 582 C C . GLY A 1 72 ? -10.012 -0.699 0.949 1.00 92.31 72 GLY A C 1
ATOM 583 O O . GLY A 1 72 ? -11.054 -0.235 0.492 1.00 92.31 72 GLY A O 1
ATOM 584 N N . LEU A 1 73 ? -8.820 -0.563 0.364 1.00 94.88 73 LEU A N 1
ATOM 585 C CA . LEU A 1 73 ? -8.631 -0.035 -0.982 1.00 94.88 73 LEU A CA 1
ATOM 586 C C . LEU A 1 73 ? -8.670 -1.188 -1.984 1.00 94.88 73 LEU A C 1
ATOM 588 O O . LEU A 1 73 ? -8.058 -2.232 -1.761 1.00 94.88 73 LEU A O 1
ATOM 592 N N . ASP A 1 74 ? -9.372 -0.960 -3.081 1.00 91.62 74 ASP A N 1
ATOM 593 C CA . ASP A 1 74 ? -9.449 -1.842 -4.246 1.00 91.62 74 ASP A CA 1
ATOM 594 C C . ASP A 1 74 ? -9.011 -1.039 -5.478 1.00 91.62 74 ASP A C 1
ATOM 596 O O . ASP A 1 74 ? -9.108 0.193 -5.449 1.00 91.62 74 ASP A O 1
ATOM 600 N N . ALA A 1 75 ? -8.534 -1.707 -6.530 1.00 91.25 75 ALA A N 1
ATOM 601 C CA . ALA A 1 75 ? -8.069 -1.054 -7.754 1.00 91.25 75 ALA A CA 1
ATOM 602 C C . ALA A 1 75 ? -9.141 -0.141 -8.381 1.00 91.25 75 ALA A C 1
ATOM 604 O O . ALA A 1 75 ? -8.800 0.875 -8.965 1.00 91.25 75 ALA A O 1
ATOM 605 N N . ASP A 1 76 ? -10.431 -0.436 -8.179 1.00 91.69 76 ASP A N 1
ATOM 606 C CA . ASP A 1 76 ? -11.537 0.389 -8.691 1.00 91.69 76 ASP A CA 1
ATOM 607 C C . ASP A 1 76 ? -11.893 1.601 -7.795 1.00 91.69 76 ASP A C 1
ATOM 609 O O . ASP A 1 76 ? -12.863 2.327 -8.053 1.00 91.69 76 ASP A O 1
ATOM 613 N N . THR A 1 77 ? -11.181 1.820 -6.682 1.00 91.94 77 THR A N 1
ATOM 614 C CA . THR A 1 77 ? -11.501 2.898 -5.732 1.00 91.94 77 THR A CA 1
ATOM 615 C C . THR A 1 77 ? -10.701 4.165 -6.006 1.00 91.94 77 THR A C 1
ATOM 617 O O . THR A 1 77 ? -9.483 4.141 -6.085 1.00 91.94 77 THR A O 1
ATOM 620 N N . SER A 1 78 ? -11.350 5.331 -5.951 1.00 93.69 78 SER A N 1
ATOM 621 C CA . SER A 1 78 ? -10.628 6.609 -6.069 1.00 93.69 78 SER A CA 1
ATOM 622 C C . SER A 1 78 ? -9.585 6.831 -4.964 1.00 93.69 78 SER A C 1
ATOM 624 O O . SER A 1 78 ? -8.673 7.638 -5.120 1.00 93.69 78 SER A O 1
ATOM 626 N N . GLY A 1 79 ? -9.718 6.151 -3.820 1.00 94.69 79 GLY A N 1
ATOM 627 C CA . GLY A 1 79 ? -8.700 6.159 -2.770 1.00 94.69 79 GLY A CA 1
ATOM 628 C C . GLY A 1 79 ? -7.417 5.451 -3.200 1.00 94.69 79 GLY A C 1
ATOM 629 O O . GLY A 1 79 ? -6.339 5.949 -2.898 1.00 94.69 79 GLY A O 1
ATOM 630 N N . TYR A 1 80 ? -7.543 4.340 -3.929 1.00 96.75 80 TYR A N 1
ATOM 631 C CA . TYR A 1 80 ? -6.421 3.629 -4.531 1.00 96.75 80 TYR A CA 1
ATOM 632 C C . TYR A 1 80 ? -5.698 4.519 -5.541 1.00 96.75 80 TYR A C 1
ATOM 634 O O . TYR A 1 80 ? -4.503 4.738 -5.378 1.00 96.75 80 TYR A O 1
ATOM 642 N N . ASP A 1 81 ? -6.427 5.112 -6.492 1.00 96.62 81 ASP A N 1
ATOM 643 C CA . ASP A 1 81 ? -5.839 5.944 -7.553 1.00 96.62 81 ASP A CA 1
ATOM 644 C C . ASP A 1 81 ? -5.023 7.113 -6.986 1.00 96.62 81 ASP A C 1
ATOM 646 O O . ASP A 1 81 ? -3.888 7.356 -7.389 1.00 96.62 81 ASP A O 1
ATOM 650 N N . ASN A 1 82 ? -5.591 7.835 -6.013 1.00 97.38 82 ASN A N 1
ATOM 651 C CA . ASN A 1 82 ? -4.930 8.997 -5.415 1.00 97.38 82 ASN A CA 1
ATOM 652 C C . ASN A 1 82 ? -3.669 8.606 -4.633 1.00 97.38 82 ASN A C 1
ATOM 654 O O . ASN A 1 82 ? -2.652 9.292 -4.722 1.00 97.38 82 ASN A O 1
ATOM 658 N N . ASP A 1 83 ? -3.743 7.526 -3.856 1.00 97.94 83 ASP A N 1
ATOM 659 C CA . ASP A 1 83 ? -2.614 7.057 -3.054 1.00 97.94 83 ASP A CA 1
ATOM 660 C C . ASP A 1 83 ? -1.512 6.457 -3.936 1.00 97.94 83 ASP A C 1
ATOM 662 O O . ASP A 1 83 ? -0.326 6.624 -3.650 1.00 97.94 83 ASP A O 1
ATOM 666 N N . LEU A 1 84 ? -1.897 5.755 -5.005 1.00 98.00 84 LEU A N 1
ATOM 667 C CA . LEU A 1 84 ? -0.961 5.163 -5.947 1.00 98.00 84 LEU A CA 1
ATOM 668 C C . LEU A 1 84 ? -0.226 6.251 -6.725 1.00 98.00 84 LEU A C 1
ATOM 670 O O . LEU A 1 84 ? 0.990 6.155 -6.866 1.00 98.00 84 LEU A O 1
ATOM 674 N N . LEU A 1 85 ? -0.929 7.303 -7.153 1.00 97.75 85 LEU A N 1
ATOM 675 C CA . LEU A 1 85 ? -0.314 8.462 -7.795 1.00 97.75 85 LEU A CA 1
ATOM 676 C C . LEU A 1 85 ? 0.704 9.137 -6.864 1.00 97.75 85 LEU A C 1
ATOM 678 O O . LEU A 1 85 ? 1.818 9.445 -7.278 1.00 97.75 85 LEU A O 1
ATOM 682 N N . GLU A 1 86 ? 0.363 9.296 -5.581 1.00 97.81 86 GLU A N 1
ATOM 683 C CA . GLU A 1 86 ? 1.273 9.848 -4.571 1.00 97.81 86 GLU A CA 1
ATOM 684 C C . GLU A 1 86 ? 2.530 8.977 -4.361 1.00 97.81 86 GLU A C 1
ATOM 686 O O . GLU A 1 86 ? 3.608 9.499 -4.060 1.00 97.81 86 GLU A O 1
ATOM 691 N N . LEU A 1 87 ? 2.410 7.652 -4.491 1.00 97.69 87 LEU A N 1
ATOM 692 C CA . LEU A 1 87 ? 3.547 6.731 -4.442 1.00 97.69 87 LEU A CA 1
ATOM 693 C C . LEU A 1 87 ? 4.362 6.764 -5.741 1.00 97.69 87 LEU A C 1
ATOM 695 O O . LEU A 1 87 ? 5.592 6.771 -5.685 1.00 97.69 87 LEU A O 1
ATOM 699 N N . TRP A 1 88 ? 3.688 6.812 -6.890 1.00 97.69 88 TRP A N 1
ATOM 700 C CA . TRP A 1 88 ? 4.307 6.910 -8.207 1.00 97.69 88 TRP A CA 1
ATOM 701 C C . TRP A 1 88 ? 5.180 8.152 -8.327 1.00 97.69 88 TRP A C 1
ATOM 703 O O . TRP A 1 88 ? 6.308 8.031 -8.788 1.00 97.69 88 TRP A O 1
ATOM 713 N N . ASP A 1 89 ? 4.717 9.312 -7.852 1.00 97.06 89 ASP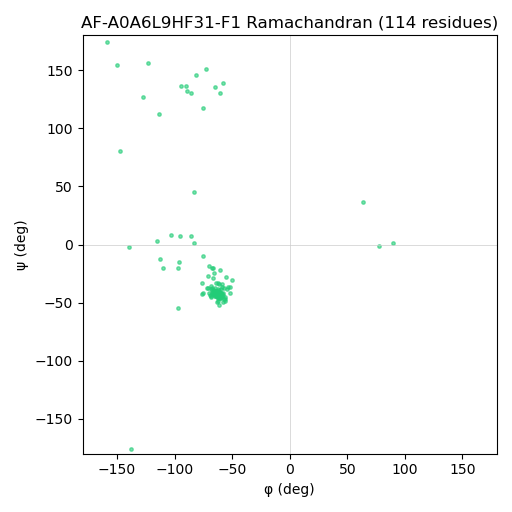 A N 1
ATOM 714 C CA . ASP A 1 89 ? 5.509 10.546 -7.870 1.00 97.06 89 ASP A CA 1
ATOM 715 C C . ASP A 1 89 ? 6.880 10.351 -7.194 1.00 97.06 89 ASP A C 1
ATOM 717 O O . ASP A 1 89 ? 7.887 10.862 -7.674 1.00 97.06 89 ASP A O 1
ATOM 721 N N . VAL A 1 90 ? 6.946 9.549 -6.123 1.00 96.81 90 VAL A N 1
ATOM 722 C CA . VAL A 1 90 ? 8.209 9.221 -5.440 1.00 96.81 90 VAL A CA 1
ATOM 723 C C . VAL A 1 90 ? 9.029 8.190 -6.216 1.00 96.81 90 VAL A C 1
ATOM 725 O O . VAL A 1 90 ? 10.241 8.335 -6.319 1.00 96.81 90 VAL A O 1
ATOM 728 N N . VAL A 1 91 ? 8.395 7.149 -6.763 1.00 95.44 91 VAL A N 1
ATOM 729 C CA . VAL A 1 91 ? 9.093 6.127 -7.565 1.00 95.44 91 VAL A CA 1
ATOM 730 C C . VAL A 1 91 ? 9.698 6.748 -8.824 1.00 95.44 91 VAL A C 1
ATOM 732 O O . VAL A 1 91 ? 10.842 6.463 -9.153 1.00 95.44 91 VAL A O 1
ATOM 735 N N . ALA A 1 92 ? 8.965 7.630 -9.501 1.00 94.25 92 ALA A N 1
ATOM 736 C CA . ALA A 1 92 ? 9.385 8.264 -10.744 1.00 94.25 92 ALA A CA 1
ATOM 737 C C . ALA A 1 92 ? 10.505 9.299 -10.561 1.00 94.25 92 ALA A C 1
ATOM 739 O O . ALA A 1 92 ? 11.279 9.522 -11.491 1.00 94.25 92 ALA A O 1
ATOM 740 N N . GLU A 1 93 ? 10.609 9.926 -9.384 1.00 91.81 93 GLU A N 1
ATOM 741 C CA . GLU A 1 93 ? 11.746 10.792 -9.041 1.00 91.81 93 GLU A CA 1
ATOM 742 C C . GLU A 1 93 ? 13.070 10.014 -8.989 1.00 91.81 93 GLU A C 1
ATOM 744 O O . GLU A 1 93 ? 14.110 10.564 -9.353 1.00 91.81 93 GLU A O 1
ATOM 749 N N . GLU A 1 94 ? 13.025 8.748 -8.573 1.00 89.31 94 GLU A N 1
ATOM 750 C CA . GLU A 1 94 ? 14.212 7.911 -8.380 1.00 89.31 94 GLU A CA 1
ATOM 751 C C . GLU A 1 94 ? 14.481 7.011 -9.600 1.00 89.31 94 GLU A C 1
ATOM 753 O O . GLU A 1 94 ? 15.564 7.061 -10.183 1.00 89.31 94 GLU A O 1
ATOM 758 N N . GLU A 1 95 ? 13.491 6.220 -10.029 1.00 85.94 95 GLU A N 1
ATOM 759 C CA . GLU A 1 95 ? 13.587 5.236 -11.118 1.00 85.94 95 GLU A CA 1
ATOM 760 C C . GLU A 1 95 ? 12.241 5.098 -11.870 1.00 85.94 95 GLU A C 1
ATOM 762 O O . GLU A 1 95 ? 11.452 4.171 -11.660 1.00 85.94 95 GLU A O 1
ATOM 767 N N . ALA A 1 96 ? 11.974 6.033 -12.788 1.00 82.06 96 ALA A N 1
ATOM 768 C CA . ALA A 1 96 ? 10.739 6.069 -13.585 1.00 82.06 96 ALA A CA 1
ATOM 769 C C . ALA A 1 96 ? 10.578 4.910 -14.588 1.00 82.06 96 ALA A C 1
ATOM 771 O O . ALA A 1 96 ? 9.462 4.631 -15.027 1.00 82.06 96 ALA A O 1
ATOM 772 N N . GLU A 1 97 ? 11.668 4.241 -14.965 1.00 90.62 97 GLU A N 1
ATOM 773 C CA . GLU A 1 97 ? 11.662 3.169 -15.961 1.00 90.62 97 GLU A CA 1
ATOM 774 C C . GLU A 1 97 ? 12.336 1.914 -15.409 1.00 90.62 97 GLU A C 1
ATOM 776 O O . GLU A 1 97 ? 13.475 1.947 -14.952 1.00 90.62 97 GLU A O 1
ATOM 781 N N . THR A 1 98 ? 11.631 0.791 -15.492 1.00 91.19 98 THR A N 1
ATOM 782 C CA . THR A 1 98 ? 12.097 -0.536 -15.088 1.0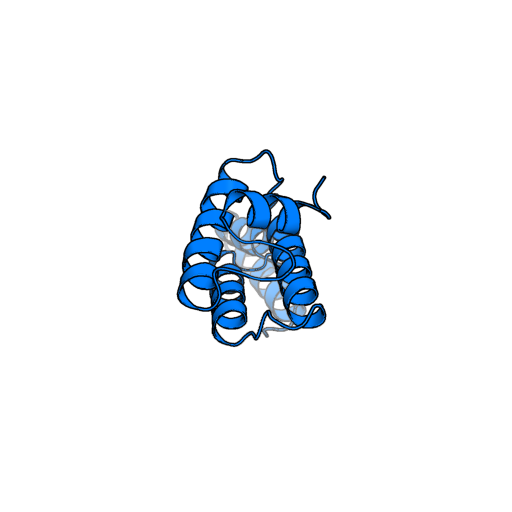0 91.19 98 THR A CA 1
ATOM 783 C C . THR A 1 98 ? 11.678 -1.578 -16.129 1.00 91.19 98 THR A C 1
ATOM 785 O O . THR A 1 98 ? 11.087 -1.264 -17.162 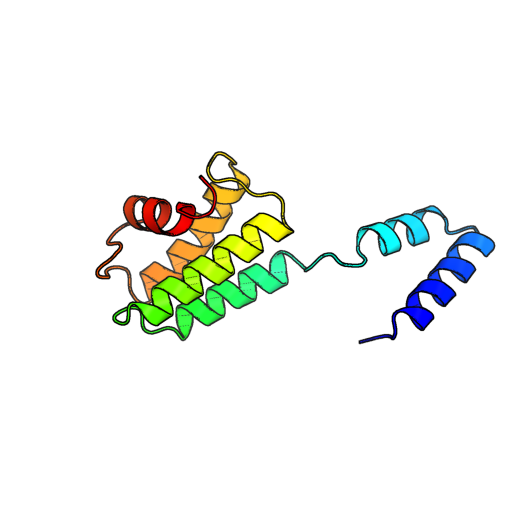1.00 91.19 98 THR A O 1
ATOM 788 N N . ALA A 1 99 ? 11.958 -2.857 -15.865 1.00 91.44 99 ALA A N 1
ATOM 789 C CA . ALA A 1 99 ? 11.468 -3.945 -16.710 1.00 91.44 99 ALA A CA 1
ATOM 790 C C . ALA A 1 99 ? 9.936 -4.133 -16.657 1.00 91.44 99 ALA A C 1
ATOM 792 O O . ALA A 1 99 ? 9.384 -4.762 -17.559 1.00 91.44 99 ALA A O 1
ATOM 793 N N . ASP A 1 100 ? 9.266 -3.625 -15.616 1.00 94.19 100 ASP A N 1
ATOM 794 C CA . ASP A 1 100 ? 7.837 -3.852 -15.365 1.00 94.19 100 ASP A CA 1
ATOM 795 C C . ASP A 1 100 ? 6.963 -2.602 -15.578 1.00 94.19 100 ASP A C 1
ATOM 797 O O . ASP A 1 100 ? 5.757 -2.736 -15.786 1.00 94.19 100 ASP A O 1
ATOM 801 N N . TRP A 1 101 ? 7.548 -1.400 -15.558 1.00 95.75 101 TRP A N 1
ATOM 802 C CA . TRP A 1 101 ? 6.837 -0.137 -15.788 1.00 95.75 101 TRP A CA 1
ATOM 803 C C . TRP A 1 101 ? 7.730 0.927 -16.429 1.00 95.75 101 TRP A C 1
ATOM 805 O O . TRP A 1 101 ? 8.946 0.920 -16.257 1.00 95.75 101 TRP A O 1
ATOM 815 N N . SER A 1 102 ? 7.116 1.871 -17.134 1.00 94.94 102 SER A N 1
ATOM 816 C CA . SER A 1 102 ? 7.772 3.050 -17.725 1.00 94.94 102 SER A CA 1
ATOM 817 C C . SER A 1 102 ? 6.945 4.334 -17.602 1.00 94.94 102 SER A C 1
ATOM 819 O O . SER A 1 102 ? 7.351 5.395 -18.068 1.00 94.94 102 SER A O 1
ATOM 821 N N . ASP A 1 103 ? 5.747 4.233 -17.034 1.00 96.00 103 ASP A N 1
ATOM 822 C CA . ASP A 1 103 ? 4.802 5.320 -16.810 1.00 96.00 103 ASP A CA 1
ATOM 823 C C . ASP A 1 103 ? 3.823 4.926 -15.693 1.00 96.00 103 ASP A C 1
ATOM 825 O O . ASP A 1 103 ? 3.828 3.790 -15.209 1.00 96.00 103 ASP A O 1
ATOM 829 N N . HIS A 1 104 ? 2.973 5.870 -15.287 1.00 96.31 104 HIS A N 1
ATOM 830 C CA . HIS A 1 104 ? 1.980 5.638 -14.240 1.00 96.31 104 HIS A CA 1
ATOM 831 C C . HIS A 1 104 ? 1.026 4.481 -14.586 1.00 96.31 104 HIS A C 1
ATOM 833 O O . HIS A 1 104 ? 0.744 3.649 -13.731 1.00 96.31 104 HIS A O 1
ATOM 839 N N . ASP A 1 105 ? 0.564 4.385 -15.836 1.00 96.31 105 ASP A N 1
ATOM 840 C CA . ASP A 1 105 ? -0.417 3.371 -16.245 1.00 96.31 105 ASP A CA 1
ATOM 841 C C . ASP A 1 105 ? 0.174 1.950 -16.171 1.00 96.31 105 ASP A C 1
ATOM 843 O O . ASP A 1 105 ? -0.466 1.006 -15.703 1.00 96.31 105 ASP A O 1
ATOM 847 N N . SER A 1 106 ? 1.415 1.761 -16.624 1.00 97.12 106 SER A N 1
ATOM 848 C CA . SER A 1 106 ? 2.122 0.479 -16.506 1.00 97.12 106 SER A CA 1
ATOM 849 C C . SER A 1 106 ? 2.474 0.147 -15.054 1.00 97.12 106 SER A C 1
ATOM 851 O O . SER A 1 106 ? 2.345 -1.013 -14.652 1.00 97.12 106 SER A O 1
ATOM 853 N N . PHE A 1 107 ? 2.820 1.150 -14.243 1.00 97.31 107 PHE A N 1
ATOM 854 C CA . PHE A 1 107 ? 3.011 0.989 -12.803 1.00 97.31 107 PHE A CA 1
ATOM 855 C C . PHE A 1 107 ? 1.723 0.535 -12.105 1.00 97.31 107 PHE A C 1
ATOM 857 O O . PHE A 1 107 ? 1.740 -0.434 -11.347 1.00 97.31 107 PHE A O 1
ATOM 864 N N . GLU A 1 108 ? 0.584 1.150 -12.415 1.00 96.56 108 GLU A N 1
ATOM 865 C CA . GLU A 1 108 ? -0.725 0.760 -11.890 1.00 96.56 108 GLU A CA 1
ATOM 866 C C . GLU A 1 108 ? -1.073 -0.689 -12.224 1.00 96.56 108 GLU A C 1
ATOM 868 O O . GLU A 1 108 ? -1.392 -1.470 -11.321 1.00 96.56 108 GLU A O 1
ATOM 873 N N . ASN A 1 109 ? -0.921 -1.076 -13.493 1.00 96.50 109 ASN A N 1
ATOM 874 C CA . ASN A 1 109 ? -1.142 -2.450 -13.944 1.00 96.50 109 ASN A CA 1
ATOM 875 C C . ASN A 1 109 ? -0.233 -3.459 -13.225 1.00 96.50 109 ASN A C 1
ATOM 877 O O . ASN A 1 109 ? -0.641 -4.587 -12.935 1.00 96.50 109 ASN A O 1
ATOM 881 N N . TYR A 1 110 ? 1.010 -3.073 -12.932 1.00 96.62 110 TYR A N 1
ATOM 882 C CA . TYR A 1 110 ? 1.930 -3.916 -12.179 1.00 96.62 110 TYR A CA 1
ATOM 883 C C . TYR A 1 110 ? 1.488 -4.080 -10.718 1.00 96.62 110 TYR A C 1
ATOM 885 O O . TYR A 1 110 ? 1.515 -5.197 -10.179 1.00 96.62 110 TYR A O 1
ATOM 893 N N . MET A 1 111 ? 1.080 -2.977 -10.086 1.00 97.44 111 MET A N 1
ATOM 894 C CA . MET A 1 111 ? 0.770 -2.893 -8.659 1.00 97.44 111 MET A CA 1
ATOM 895 C C . MET A 1 111 ? -0.580 -3.523 -8.302 1.00 97.44 111 MET A C 1
ATOM 897 O O . MET A 1 111 ? -0.693 -4.139 -7.240 1.00 97.44 111 MET A O 1
ATOM 901 N N . CYS A 1 112 ? -1.576 -3.459 -9.190 1.00 96.56 112 CYS A N 1
ATOM 902 C CA . CYS A 1 112 ? -2.923 -3.975 -8.926 1.00 96.56 112 CYS A CA 1
ATOM 903 C C . CYS A 1 112 ? -3.036 -5.507 -8.996 1.00 96.56 112 CYS A C 1
ATOM 905 O O . CYS A 1 112 ? -4.045 -6.064 -8.575 1.00 96.56 112 CYS A O 1
ATOM 907 N N . ARG A 1 113 ? -2.005 -6.215 -9.478 1.00 95.31 113 ARG A N 1
ATOM 908 C CA . ARG A 1 113 ? -2.042 -7.654 -9.813 1.00 95.31 113 ARG A CA 1
ATOM 909 C C . ARG A 1 113 ? -2.608 -8.587 -8.732 1.00 95.31 113 ARG A C 1
ATOM 911 O O . ARG A 1 113 ? -3.117 -9.650 -9.073 1.00 95.31 113 ARG A O 1
ATOM 918 N N . TYR A 1 114 ? -2.458 -8.248 -7.452 1.00 94.69 114 TYR A N 1
ATOM 919 C CA . TYR A 1 114 ? -2.947 -9.062 -6.327 1.00 94.69 114 TYR A CA 1
ATOM 920 C C . TYR A 1 114 ? -4.228 -8.525 -5.677 1.00 94.69 114 TYR A C 1
ATOM 922 O O . TYR A 1 114 ? -4.642 -9.030 -4.635 1.00 94.69 114 TYR A O 1
ATOM 930 N N . LEU A 1 115 ? -4.834 -7.508 -6.282 1.00 90.88 115 LEU A N 1
ATOM 931 C CA . LEU A 1 115 ? -6.065 -6.863 -5.834 1.00 90.88 115 LEU A CA 1
ATOM 932 C C . LEU A 1 115 ? -7.237 -7.114 -6.799 1.00 90.88 115 LEU A C 1
ATOM 934 O O . LEU A 1 115 ? -8.372 -6.860 -6.415 1.00 90.88 115 LEU A O 1
ATOM 938 N N . VAL A 1 116 ? -6.967 -7.643 -8.002 1.00 78.31 116 VAL A N 1
ATOM 939 C CA . VAL A 1 116 ? -7.950 -8.003 -9.045 1.00 78.31 116 VAL A CA 1
ATOM 940 C C . VAL A 1 116 ? -8.205 -9.505 -9.157 1.00 78.31 116 VAL A C 1
ATOM 942 O O . VAL A 1 116 ? -7.271 -10.302 -8.904 1.00 78.31 116 VAL A O 1
#

Secondary structure (DSSP, 8-state):
---HHHHHHHHHHHHHTT-HHHHHHHHHHTTPPPHHHHHHHHHHHHHH--TTSHHHHHHHHHHHHHHHHHHT--TTSHHHHHHHHHHHHHHHHHHS--SS-SSHHHHHHHHGGGT-

Mean predicted aligned error: 6.23 Å

Sequence (116 aa):
MKNEADIQFQLGILRRDGYHAAAGIIESLQGKVSRKAEMDYLKEFARQGCFDEELSRDQLRCLWTAYCLHHGLDADTSGYDNDLLELWDVVAEEEAETADWSDHDSFENYMCRYLV

Solvent-accessible surface area (backbone atoms only — not comparable to full-atom values): 6707 Å² total; per-residue (Å²): 130,84,55,70,71,57,53,55,52,51,39,53,49,30,48,74,74,67,37,48,69,60,32,52,51,52,59,72,47,59,94,57,79,56,67,67,61,51,51,56,46,52,48,51,50,47,71,73,52,62,56,89,41,68,66,47,50,51,49,52,35,52,52,50,49,50,52,27,66,78,67,75,44,41,78,91,33,74,67,33,54,55,54,48,49,62,45,44,59,51,33,47,75,78,60,45,63,48,95,74,27,68,46,70,70,40,40,48,61,59,51,38,63,86,67,108

Radius of gyration: 18.52 Å; Cα contacts (8 Å, |Δi|>4): 79; chains: 1; bounding box: 36×20×52 Å

Foldseek 3Di:
DPPPVVLVVVLVVCVVVPVPVVSVVSVVCPPQDDLVVLLVVLLVLLQVDDQQDPVSLVVSLVSLVVSCVSVVHALPDPVNVVSLVVSLVSNCVRPCDYPQHNHSVSSSVSNRVVRD

pLDDT: mean 91.94, std 7.3, range [54.94, 98.12]